Protein AF-A0A920IZQ0-F1 (afdb_monomer_lite)

pLDDT: mean 79.18, std 11.31, range [54.03, 96.88]

Radius of gyration: 30.55 Å; chains: 1; bounding box: 68×30×82 Å

Structure (mmCIF, N/CA/C/O backbone):
data_AF-A0A920IZQ0-F1
#
_entry.id   AF-A0A920IZQ0-F1
#
loop_
_atom_site.group_PDB
_atom_site.id
_atom_site.type_symbol
_atom_site.label_atom_id
_atom_site.label_alt_id
_atom_site.label_comp_id
_atom_site.label_asym_id
_atom_site.label_entity_id
_atom_site.label_seq_id
_atom_site.pdbx_PDB_ins_code
_atom_site.Cartn_x
_atom_site.Cartn_y
_atom_site.Cartn_z
_atom_site.occupancy
_atom_site.B_iso_or_equiv
_atom_site.auth_seq_id
_atom_site.auth_comp_id
_atom_site.auth_asym_id
_atom_site.auth_atom_id
_atom_site.pdbx_PDB_model_num
ATOM 1 N N . MET A 1 1 ? 27.725 -23.905 -4.638 1.00 55.12 1 MET A N 1
ATOM 2 C CA . MET A 1 1 ? 26.638 -22.924 -4.401 1.00 55.12 1 MET A CA 1
ATOM 3 C C . MET A 1 1 ? 26.984 -21.560 -5.031 1.00 55.12 1 MET A C 1
ATOM 5 O O . MET A 1 1 ? 27.036 -20.562 -4.333 1.00 55.12 1 MET A O 1
ATOM 9 N N . LYS A 1 2 ? 27.255 -21.494 -6.350 1.00 59.25 2 LYS A N 1
ATOM 10 C CA . LYS A 1 2 ? 27.690 -20.259 -7.054 1.00 59.25 2 LYS A CA 1
ATOM 11 C C . LYS A 1 2 ? 26.592 -19.624 -7.927 1.00 59.25 2 LYS A C 1
ATOM 13 O O . LYS A 1 2 ? 26.877 -18.789 -8.776 1.00 59.25 2 LYS A O 1
ATOM 18 N N . ASN A 1 3 ? 25.334 -20.013 -7.724 1.00 65.00 3 ASN A N 1
ATOM 19 C CA . ASN A 1 3 ? 24.295 -19.749 -8.719 1.00 65.00 3 ASN A CA 1
ATOM 20 C C . ASN A 1 3 ? 23.363 -18.588 -8.369 1.00 65.00 3 ASN A C 1
ATOM 22 O O . ASN A 1 3 ? 22.635 -18.171 -9.248 1.00 65.00 3 ASN A O 1
ATOM 26 N N . PHE A 1 4 ? 23.369 -18.036 -7.150 1.00 67.44 4 PHE A N 1
ATOM 27 C CA . PHE A 1 4 ? 22.435 -16.949 -6.810 1.00 67.44 4 PHE A CA 1
ATOM 28 C C . PHE A 1 4 ? 22.963 -15.563 -7.213 1.00 67.44 4 PHE A C 1
ATOM 30 O O . PHE A 1 4 ? 22.234 -14.740 -7.758 1.00 67.44 4 PHE A O 1
ATOM 37 N N . MET A 1 5 ? 24.268 -15.334 -7.040 1.00 70.00 5 MET A N 1
ATOM 38 C CA . MET A 1 5 ? 24.903 -14.041 -7.324 1.00 70.00 5 MET A CA 1
ATOM 39 C C . MET A 1 5 ? 24.869 -13.671 -8.818 1.00 70.00 5 MET A C 1
ATOM 41 O O . MET A 1 5 ? 24.813 -12.498 -9.170 1.00 70.00 5 MET A O 1
ATOM 45 N N . SER A 1 6 ? 24.847 -14.667 -9.711 1.00 74.44 6 SER A N 1
ATOM 46 C CA . SER A 1 6 ? 24.734 -14.463 -11.161 1.00 74.44 6 SER A CA 1
ATOM 47 C C . SER A 1 6 ? 23.289 -14.327 -11.658 1.00 74.44 6 SER A C 1
ATOM 49 O O . SER A 1 6 ? 23.079 -13.953 -12.815 1.00 74.44 6 SER A O 1
ATOM 51 N N . LEU A 1 7 ? 22.288 -14.601 -10.810 1.00 78.19 7 LEU A N 1
ATOM 52 C CA . LEU A 1 7 ? 20.875 -14.428 -11.162 1.00 78.19 7 LEU A CA 1
ATOM 53 C C . LEU A 1 7 ? 20.449 -12.973 -11.077 1.00 78.19 7 LEU A C 1
ATOM 55 O O . LEU A 1 7 ? 19.687 -12.538 -11.929 1.00 78.19 7 LEU A O 1
ATOM 59 N N . ILE A 1 8 ? 20.979 -12.217 -10.117 1.00 81.88 8 ILE A N 1
ATOM 60 C CA . ILE A 1 8 ? 20.657 -10.797 -9.938 1.00 81.88 8 ILE A CA 1
ATOM 61 C C . ILE A 1 8 ? 20.860 -10.015 -11.253 1.00 81.88 8 ILE A C 1
ATOM 63 O O . ILE A 1 8 ? 19.869 -9.536 -11.807 1.00 81.88 8 ILE A O 1
ATOM 67 N N . PRO A 1 9 ? 22.070 -9.954 -11.848 1.00 84.12 9 PRO A N 1
ATOM 68 C CA . PRO A 1 9 ? 22.277 -9.222 -13.101 1.00 84.12 9 PRO A CA 1
ATOM 69 C C . PRO A 1 9 ? 21.488 -9.818 -14.275 1.00 84.12 9 PRO A C 1
ATOM 71 O O . PRO A 1 9 ? 21.066 -9.094 -15.174 1.00 84.12 9 PRO A O 1
ATOM 74 N N . ARG A 1 10 ? 21.232 -11.132 -14.257 1.00 84.12 10 ARG A N 1
ATOM 75 C CA . ARG A 1 10 ? 20.441 -11.813 -15.285 1.00 84.12 10 ARG A CA 1
ATOM 76 C C . ARG A 1 10 ? 18.971 -11.387 -15.239 1.00 84.12 10 ARG A C 1
ATOM 78 O O . ARG A 1 10 ? 18.403 -11.116 -16.291 1.00 84.12 10 ARG A O 1
ATOM 85 N N . ILE A 1 11 ? 18.371 -11.288 -14.054 1.00 86.12 11 ILE A N 1
ATOM 86 C CA . ILE A 1 11 ? 16.987 -10.834 -13.862 1.00 86.12 11 ILE A CA 1
ATOM 87 C C . ILE A 1 11 ? 16.852 -9.381 -14.313 1.00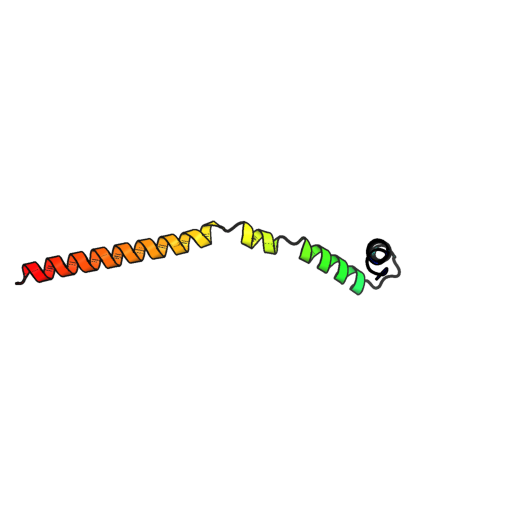 86.12 11 ILE A C 1
ATOM 89 O O . ILE A 1 11 ? 15.954 -9.084 -15.096 1.00 86.12 11 ILE A O 1
ATOM 93 N N . PHE A 1 12 ? 17.776 -8.499 -13.916 1.00 86.31 12 PHE A N 1
ATOM 94 C CA . PHE A 1 12 ? 17.781 -7.109 -14.387 1.00 86.31 12 PHE A CA 1
ATOM 95 C C . PHE A 1 12 ? 17.888 -7.016 -15.912 1.00 86.31 12 PHE A C 1
ATOM 97 O O . PHE A 1 12 ? 17.133 -6.275 -16.537 1.00 86.31 12 PHE A O 1
ATOM 104 N N . PHE A 1 13 ? 18.760 -7.816 -16.531 1.00 87.06 13 PHE A N 1
ATOM 105 C CA . PHE A 1 13 ? 18.878 -7.870 -17.987 1.00 87.06 13 PHE A CA 1
ATOM 106 C C . PHE A 1 13 ? 17.598 -8.385 -18.666 1.00 87.06 13 PHE A C 1
ATOM 108 O O . PHE A 1 13 ? 17.177 -7.837 -19.685 1.00 87.06 13 PHE A O 1
ATOM 115 N N . PHE A 1 14 ? 16.944 -9.404 -18.100 1.00 85.31 14 PHE A N 1
ATOM 116 C CA . PHE A 1 14 ? 15.659 -9.897 -18.604 1.00 85.31 14 PHE A CA 1
ATOM 117 C C . PHE A 1 14 ? 14.551 -8.849 -18.479 1.00 85.31 14 PHE A C 1
ATOM 119 O O . PHE A 1 14 ? 13.835 -8.624 -19.453 1.00 85.31 14 PHE A O 1
ATOM 126 N N . LEU A 1 15 ? 14.439 -8.177 -17.331 1.00 86.06 15 LEU A N 1
ATOM 127 C CA . LEU A 1 15 ? 13.474 -7.097 -17.119 1.00 86.06 15 LEU A CA 1
ATOM 128 C C . LEU A 1 15 ? 13.712 -5.943 -18.094 1.00 86.06 15 LEU A C 1
ATOM 130 O O . LEU A 1 15 ? 12.764 -5.474 -18.716 1.00 86.06 15 LEU A O 1
ATOM 134 N N . TYR A 1 16 ? 14.970 -5.546 -18.300 1.00 86.00 16 TYR A N 1
ATOM 135 C CA . TYR A 1 16 ? 15.333 -4.525 -19.280 1.00 86.00 16 TYR A CA 1
ATOM 136 C C . TYR A 1 16 ? 14.950 -4.935 -20.708 1.00 86.00 16 TYR A C 1
ATOM 138 O O . TYR A 1 16 ? 14.354 -4.145 -21.436 1.00 86.00 16 TYR A O 1
ATOM 146 N N . LYS A 1 17 ? 15.221 -6.185 -21.109 1.00 84.88 17 LYS A N 1
ATOM 147 C CA . LYS A 1 17 ? 14.814 -6.695 -22.427 1.00 84.88 17 LYS A CA 1
ATOM 148 C C . LYS A 1 17 ? 13.300 -6.710 -22.606 1.00 84.88 17 LYS A C 1
ATOM 150 O O . LYS A 1 17 ? 12.825 -6.345 -23.676 1.00 84.88 17 LYS A O 1
ATOM 155 N N . ILE A 1 18 ? 12.553 -7.132 -21.586 1.00 80.94 18 ILE A N 1
ATOM 156 C CA . ILE A 1 18 ? 11.086 -7.127 -21.607 1.00 80.94 18 ILE A CA 1
ATOM 157 C C . ILE A 1 18 ? 10.581 -5.690 -21.732 1.00 80.94 18 ILE A C 1
ATOM 159 O O . ILE A 1 18 ? 9.768 -5.411 -22.607 1.00 80.94 18 ILE A O 1
ATOM 163 N N . PHE A 1 19 ? 11.115 -4.776 -20.920 1.00 82.12 19 PHE A N 1
ATOM 164 C CA . PHE A 1 19 ? 10.757 -3.363 -20.951 1.00 82.12 19 PHE A CA 1
ATOM 165 C C . PHE A 1 19 ? 11.039 -2.736 -22.320 1.00 82.12 19 PHE A C 1
ATOM 167 O O . PHE A 1 19 ? 10.149 -2.131 -22.907 1.00 82.12 19 PHE A O 1
ATOM 174 N N . MET A 1 20 ? 12.230 -2.958 -22.881 1.00 82.00 20 MET A N 1
ATOM 175 C CA . MET A 1 20 ? 12.584 -2.488 -24.222 1.00 82.00 20 MET A CA 1
ATOM 176 C C . MET A 1 20 ? 11.657 -3.081 -25.289 1.00 82.00 20 MET A C 1
ATOM 178 O O . MET A 1 20 ? 11.232 -2.387 -26.210 1.00 82.00 20 MET A O 1
ATOM 182 N N . SER A 1 21 ? 11.278 -4.350 -25.135 1.00 78.38 21 SER A N 1
ATOM 183 C CA . SER A 1 21 ? 10.362 -5.008 -26.058 1.00 78.38 21 SER A CA 1
ATOM 184 C C . SER A 1 21 ? 8.958 -4.397 -26.055 1.00 78.38 21 SER A C 1
ATOM 186 O O . SER A 1 21 ? 8.283 -4.484 -27.075 1.00 78.38 21 SER A O 1
ATOM 188 N N . LEU A 1 22 ? 8.507 -3.746 -24.976 1.00 75.25 22 LEU A N 1
ATOM 189 C CA . LEU A 1 22 ? 7.215 -3.039 -24.962 1.00 75.25 22 LEU A CA 1
ATOM 190 C C . LEU A 1 22 ? 7.183 -1.847 -25.931 1.00 75.25 22 LEU A C 1
ATOM 192 O O . LEU A 1 22 ? 6.110 -1.487 -26.431 1.00 75.25 22 LEU A O 1
ATOM 196 N N . PHE A 1 23 ? 8.346 -1.270 -26.236 1.00 79.62 23 PHE A N 1
ATOM 197 C CA . PHE A 1 23 ? 8.498 -0.206 -27.227 1.00 79.62 23 PHE A CA 1
ATOM 198 C C . PHE A 1 23 ? 8.666 -0.738 -28.657 1.00 79.62 23 PHE A C 1
ATOM 200 O O . PHE A 1 23 ? 8.603 0.048 -29.599 1.00 79.62 23 PHE A O 1
ATOM 207 N N . ASP A 1 24 ? 8.806 -2.056 -28.847 1.00 80.50 24 ASP A N 1
ATOM 208 C CA . ASP A 1 24 ? 8.868 -2.666 -30.176 1.00 80.50 24 ASP A CA 1
ATOM 209 C C . ASP A 1 24 ? 7.478 -2.612 -30.860 1.00 80.50 24 ASP A C 1
ATOM 211 O O . ASP A 1 24 ? 6.479 -3.076 -30.286 1.00 80.50 24 ASP A O 1
ATOM 215 N N . PRO A 1 25 ? 7.362 -2.054 -32.082 1.00 75.00 25 PRO A N 1
ATOM 216 C CA . PRO A 1 25 ? 6.117 -2.044 -32.855 1.00 75.00 25 PRO A CA 1
ATOM 217 C C . PRO A 1 25 ? 5.606 -3.439 -33.241 1.00 75.00 25 PRO A C 1
ATOM 219 O O . PRO A 1 25 ? 4.424 -3.590 -33.540 1.00 75.00 25 PRO A O 1
ATOM 222 N N . ARG A 1 26 ? 6.478 -4.457 -33.249 1.00 81.94 26 ARG A N 1
ATOM 223 C CA . ARG A 1 26 ? 6.144 -5.837 -33.637 1.00 81.94 26 ARG A CA 1
ATOM 224 C C . ARG A 1 26 ? 5.484 -6.638 -32.512 1.00 81.94 26 ARG A C 1
ATOM 226 O O . ARG A 1 26 ? 5.014 -7.749 -32.753 1.00 81.94 26 ARG A O 1
ATOM 233 N N . MET A 1 27 ? 5.448 -6.104 -31.289 1.00 80.25 27 MET A N 1
ATOM 234 C CA . MET A 1 27 ? 4.809 -6.769 -30.155 1.00 80.25 27 MET A CA 1
ATOM 235 C C . MET A 1 27 ? 3.279 -6.751 -30.282 1.00 80.25 27 MET A C 1
ATOM 237 O O . MET A 1 27 ? 2.702 -5.682 -30.502 1.00 80.25 27 MET A O 1
ATOM 241 N N . PRO A 1 28 ? 2.589 -7.890 -30.068 1.00 83.25 28 PRO A N 1
ATOM 242 C CA . PRO A 1 28 ? 1.133 -7.928 -30.081 1.00 83.25 28 PRO A CA 1
ATOM 243 C C . PRO A 1 28 ? 0.536 -6.930 -29.083 1.00 83.25 28 PRO A C 1
ATOM 245 O O . PRO A 1 28 ? 0.871 -6.941 -27.896 1.00 83.25 28 PRO A O 1
ATOM 248 N N . THR A 1 29 ? -0.416 -6.113 -29.535 1.00 82.69 29 THR A N 1
ATOM 249 C CA . THR A 1 29 ? -1.056 -5.066 -28.719 1.00 82.69 29 THR A CA 1
ATOM 250 C C . THR A 1 29 ? -1.658 -5.609 -27.422 1.00 82.69 29 THR A C 1
ATOM 252 O O . THR A 1 29 ? -1.620 -4.934 -26.398 1.00 82.69 29 THR A O 1
ATOM 255 N N . LYS A 1 30 ? -2.144 -6.860 -27.429 1.00 85.31 30 LYS A N 1
ATOM 256 C CA . LYS A 1 30 ? -2.660 -7.548 -26.233 1.00 85.31 30 LYS A CA 1
ATOM 257 C C . LYS A 1 30 ? -1.605 -7.680 -25.130 1.00 85.31 30 LYS A C 1
ATOM 259 O O . LYS A 1 30 ? -1.910 -7.447 -23.968 1.00 85.31 30 LYS A O 1
ATOM 264 N N . VAL A 1 31 ? -0.368 -8.019 -25.497 1.00 83.31 31 VAL A N 1
ATOM 265 C CA . VAL A 1 31 ? 0.748 -8.168 -24.549 1.00 83.31 31 VAL A CA 1
ATOM 266 C C . VAL A 1 31 ? 1.147 -6.802 -23.999 1.00 83.31 31 VAL A C 1
ATOM 268 O O . VAL A 1 31 ? 1.315 -6.650 -22.793 1.00 83.31 31 VAL A O 1
ATOM 271 N N . LYS A 1 32 ? 1.217 -5.784 -24.865 1.00 81.69 32 LYS A N 1
ATOM 272 C CA . LYS A 1 32 ? 1.499 -4.401 -24.458 1.00 81.69 32 LYS A CA 1
ATOM 273 C C . LYS A 1 32 ? 0.455 -3.881 -23.466 1.00 81.69 32 LYS A C 1
ATOM 275 O O . LYS A 1 32 ? 0.818 -3.339 -22.427 1.00 81.69 32 LYS A O 1
ATOM 280 N N . LEU A 1 33 ? -0.826 -4.109 -23.758 1.00 86.44 33 LEU A N 1
ATOM 281 C CA . LEU A 1 33 ? -1.929 -3.720 -22.884 1.00 86.44 33 LEU A CA 1
ATOM 282 C C . LEU A 1 33 ? -1.873 -4.453 -21.543 1.00 86.44 33 LEU A C 1
ATOM 284 O O . LEU A 1 33 ? -2.035 -3.816 -20.511 1.00 86.44 33 LEU A O 1
ATOM 288 N N . PHE A 1 34 ? -1.590 -5.758 -21.545 1.00 86.25 34 PHE A N 1
ATOM 289 C CA . PHE A 1 34 ? -1.431 -6.531 -20.314 1.00 86.25 34 PHE A CA 1
ATOM 290 C C . PHE A 1 34 ? -0.319 -5.965 -19.423 1.00 86.25 34 PHE A C 1
ATOM 292 O O . PHE A 1 34 ? -0.544 -5.743 -18.240 1.00 86.25 34 PHE A O 1
ATOM 299 N N . PHE A 1 35 ? 0.856 -5.658 -19.981 1.00 84.12 35 PHE A N 1
ATOM 300 C CA . PHE A 1 35 ? 1.94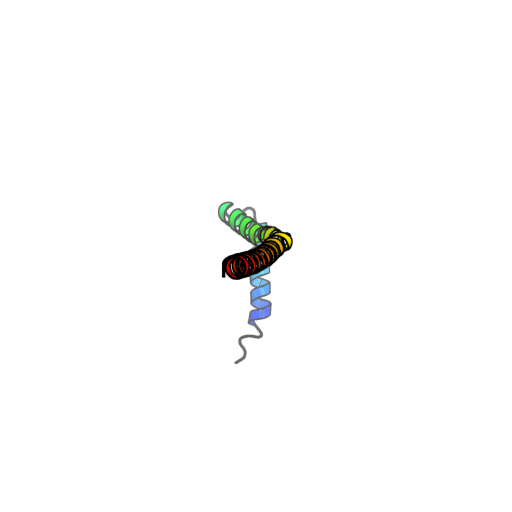9 -5.052 -19.212 1.00 84.12 35 PHE A CA 1
ATOM 301 C C . PHE A 1 35 ? 1.601 -3.662 -18.676 1.00 84.12 35 PHE A C 1
ATOM 303 O O . PHE A 1 35 ? 1.880 -3.377 -17.514 1.00 84.12 35 PHE A O 1
ATOM 310 N N . ILE A 1 36 ? 0.972 -2.813 -19.493 1.00 83.81 36 ILE A N 1
ATOM 311 C CA . ILE A 1 36 ? 0.517 -1.487 -19.059 1.00 83.81 36 ILE A CA 1
ATOM 312 C C . ILE A 1 36 ? -0.512 -1.619 -17.935 1.00 83.81 36 ILE A C 1
ATOM 314 O O . ILE A 1 36 ? -0.397 -0.914 -16.942 1.00 83.81 36 ILE A O 1
ATOM 318 N N . LEU A 1 37 ? -1.475 -2.538 -18.052 1.00 85.94 37 LEU A N 1
ATOM 319 C CA . LEU A 1 37 ? -2.466 -2.809 -17.011 1.00 85.94 37 LEU A CA 1
ATOM 320 C C . LEU A 1 37 ? -1.825 -3.350 -15.734 1.00 85.94 37 LEU A C 1
ATOM 322 O O . LEU A 1 37 ? -2.238 -2.951 -14.656 1.00 85.94 37 LEU A O 1
ATOM 326 N N . SER A 1 38 ? -0.809 -4.208 -15.833 1.00 82.88 38 SER A N 1
ATOM 327 C CA . SER A 1 38 ? -0.076 -4.708 -14.667 1.00 82.88 38 SER A CA 1
ATOM 328 C C . SER A 1 38 ? 0.703 -3.600 -13.958 1.00 82.88 38 SER A C 1
ATOM 330 O O . SER A 1 38 ? 0.654 -3.511 -12.735 1.00 82.88 38 SER A O 1
ATOM 332 N N . ILE A 1 39 ? 1.391 -2.727 -14.706 1.00 82.88 39 ILE A N 1
ATOM 333 C CA . ILE A 1 39 ? 2.059 -1.546 -14.134 1.00 82.88 39 ILE A CA 1
ATOM 334 C C . ILE A 1 39 ? 1.016 -0.627 -13.507 1.00 82.88 39 ILE A C 1
ATOM 336 O O . ILE A 1 39 ? 1.188 -0.199 -12.370 1.00 82.88 39 ILE A O 1
ATOM 340 N N . LEU A 1 40 ? -0.074 -0.362 -14.232 1.00 84.69 40 LEU A N 1
ATOM 341 C CA . LEU A 1 40 ? -1.157 0.469 -13.748 1.00 84.69 40 LEU A CA 1
ATOM 342 C C . LEU A 1 40 ? -1.715 -0.116 -12.462 1.00 84.69 40 LEU A C 1
ATOM 344 O O . LEU A 1 40 ? -1.794 0.639 -11.524 1.00 84.69 40 LEU A O 1
ATOM 348 N N . TYR A 1 41 ? -1.999 -1.418 -12.379 1.00 78.25 41 TYR A N 1
ATOM 349 C CA . TYR A 1 41 ? -2.482 -2.099 -11.174 1.00 78.25 41 TYR A CA 1
ATOM 350 C C . TYR A 1 41 ? -1.535 -1.933 -9.982 1.00 78.25 41 TYR A C 1
ATOM 352 O O . TYR A 1 41 ? -1.991 -1.579 -8.902 1.00 78.25 41 TYR A O 1
ATOM 360 N N . VAL A 1 42 ? -0.227 -2.139 -10.177 1.00 79.12 42 VAL A N 1
ATOM 361 C CA . VAL A 1 42 ? 0.781 -1.967 -9.112 1.00 79.12 42 VAL A CA 1
ATOM 362 C C . VAL A 1 42 ? 0.861 -0.514 -8.638 1.00 79.12 42 VAL A C 1
ATOM 364 O O . VAL A 1 42 ? 1.089 -0.259 -7.462 1.00 79.12 42 VAL A O 1
ATOM 367 N N . VAL A 1 43 ? 0.684 0.441 -9.550 1.00 75.50 43 VAL A N 1
ATOM 368 C CA . VAL A 1 43 ? 0.727 1.880 -9.255 1.00 75.50 43 VAL A CA 1
ATOM 369 C C . VAL A 1 43 ? -0.669 2.425 -8.902 1.00 75.50 43 VAL A C 1
ATOM 371 O O . VAL A 1 43 ? -0.795 3.574 -8.480 1.00 75.50 43 VAL A O 1
ATOM 374 N N . PHE A 1 44 ? -1.737 1.637 -9.075 1.00 76.38 44 PHE A N 1
ATOM 375 C CA . PHE A 1 44 ? -3.103 2.140 -9.021 1.00 76.38 44 PHE A CA 1
ATOM 376 C C . PHE A 1 44 ? -3.462 2.442 -7.567 1.00 76.38 44 PHE A C 1
ATOM 378 O O . PHE A 1 44 ? -3.328 1.573 -6.705 1.00 76.38 44 PHE A O 1
ATOM 385 N N . PRO A 1 45 ? -4.016 3.628 -7.279 1.00 63.38 45 PRO A N 1
ATOM 386 C CA . PRO A 1 45 ? -4.310 4.086 -5.925 1.00 63.38 45 PRO A CA 1
ATOM 387 C C . PRO A 1 45 ? -5.469 3.345 -5.223 1.00 63.38 45 PRO A C 1
ATOM 389 O O . PRO A 1 45 ? -5.997 3.859 -4.243 1.00 63.38 45 PRO A O 1
ATOM 392 N N . PHE A 1 46 ? -5.890 2.152 -5.664 1.00 63.34 46 PHE A N 1
ATOM 393 C CA . PHE A 1 46 ? -6.899 1.366 -4.931 1.00 63.34 46 PHE A CA 1
ATOM 394 C C . PHE A 1 46 ? -6.383 0.925 -3.555 1.00 63.34 46 PHE A C 1
ATOM 396 O O . PHE A 1 46 ? -7.176 0.888 -2.616 1.00 63.34 46 PHE A O 1
ATOM 403 N N . ASP A 1 47 ? -5.076 0.678 -3.410 1.00 61.12 47 ASP A N 1
ATOM 404 C CA . ASP A 1 47 ? -4.463 0.508 -2.084 1.00 61.12 47 ASP A CA 1
ATOM 405 C C . ASP A 1 47 ? -4.450 1.833 -1.295 1.00 61.12 47 ASP A C 1
ATOM 407 O O . ASP A 1 47 ? -4.765 1.848 -0.109 1.00 61.12 47 ASP A O 1
ATOM 411 N N . ILE A 1 48 ? -4.257 2.977 -1.962 1.00 57.31 48 ILE A N 1
ATOM 412 C CA . ILE A 1 48 ? -4.261 4.307 -1.325 1.00 57.31 48 ILE A CA 1
ATOM 413 C C . ILE A 1 48 ? -5.655 4.689 -0.788 1.00 57.31 48 ILE A C 1
ATOM 415 O O . ILE A 1 48 ? -5.759 5.339 0.248 1.00 57.31 48 ILE A O 1
ATOM 419 N N . ILE A 1 49 ? -6.747 4.271 -1.443 1.00 64.50 49 ILE A N 1
ATOM 420 C CA . ILE A 1 49 ? -8.115 4.496 -0.935 1.00 64.50 49 ILE A CA 1
ATOM 421 C C . ILE A 1 49 ? -8.308 3.809 0.425 1.00 64.50 49 ILE A C 1
ATOM 423 O O . ILE A 1 49 ? -8.965 4.376 1.297 1.00 64.50 49 ILE A O 1
ATOM 427 N N . ARG A 1 50 ? -7.729 2.616 0.630 1.00 60.22 50 ARG A N 1
ATOM 428 C CA . ARG A 1 50 ? -7.760 1.936 1.935 1.00 60.22 50 ARG A CA 1
ATOM 429 C C . ARG A 1 50 ? -6.895 2.663 2.967 1.00 60.22 50 ARG A C 1
ATOM 431 O O . ARG A 1 50 ? -7.332 2.796 4.105 1.00 60.22 50 ARG A O 1
ATOM 438 N N . ASP A 1 51 ? -5.751 3.208 2.557 1.00 62.50 51 ASP A N 1
ATOM 439 C CA . ASP A 1 51 ? -4.853 3.964 3.444 1.00 62.50 51 ASP A CA 1
ATOM 440 C C . ASP A 1 51 ? -5.401 5.352 3.850 1.00 62.50 51 ASP A C 1
ATOM 442 O O . ASP A 1 51 ? -5.071 5.861 4.922 1.00 62.50 51 ASP A O 1
ATOM 446 N N . ILE A 1 52 ? -6.267 5.974 3.036 1.00 60.91 52 ILE A N 1
ATOM 447 C CA . ILE A 1 52 ? -6.835 7.319 3.282 1.00 60.91 52 ILE A CA 1
ATOM 448 C C . ILE A 1 52 ? -8.081 7.300 4.175 1.00 60.91 52 ILE A C 1
ATOM 450 O O . ILE A 1 52 ? -8.506 8.360 4.639 1.00 60.91 52 ILE A O 1
ATOM 454 N N . ILE A 1 53 ? -8.656 6.136 4.494 1.00 68.19 53 ILE A N 1
ATOM 455 C CA . ILE A 1 53 ? -9.838 6.059 5.364 1.00 68.19 53 ILE A CA 1
ATOM 456 C C . ILE A 1 53 ? -9.502 5.495 6.766 1.00 68.19 53 ILE A C 1
ATOM 458 O O . ILE A 1 53 ? -10.079 4.494 7.187 1.00 68.19 53 ILE A O 1
ATOM 462 N N . PRO A 1 54 ? -8.627 6.146 7.563 1.00 62.19 54 PRO A N 1
ATOM 463 C CA . PRO A 1 54 ? -8.437 5.787 8.966 1.00 62.19 54 PRO A CA 1
ATOM 464 C C . PRO A 1 54 ? -9.657 6.160 9.831 1.00 62.19 54 PRO A C 1
ATOM 466 O O . PRO A 1 54 ? -9.861 5.587 10.897 1.00 62.19 54 PRO A O 1
ATOM 469 N N . ILE A 1 55 ? -10.510 7.084 9.367 1.00 65.62 55 ILE A N 1
ATOM 470 C CA . ILE A 1 55 ? -11.666 7.601 10.122 1.00 65.62 55 ILE A CA 1
ATOM 471 C C . ILE A 1 55 ? -12.788 6.559 10.242 1.00 65.62 55 ILE A C 1
ATOM 473 O O . ILE A 1 55 ? -13.424 6.483 11.289 1.00 65.62 55 ILE A O 1
ATOM 477 N N . LEU A 1 56 ? -13.025 5.720 9.222 1.00 68.25 56 LEU A N 1
ATOM 478 C CA . LEU A 1 56 ? -14.055 4.672 9.331 1.00 68.25 56 LEU A CA 1
ATOM 479 C C . LEU A 1 56 ? -13.694 3.621 10.387 1.00 68.25 56 LEU A C 1
ATOM 481 O O . LEU A 1 56 ? -14.595 3.119 11.048 1.00 68.25 56 LEU A O 1
ATOM 485 N N . GLY A 1 57 ? -12.400 3.337 10.583 1.00 67.81 57 GLY A N 1
ATOM 486 C CA . GLY A 1 57 ? -11.944 2.443 11.652 1.00 67.81 57 GLY A CA 1
ATOM 487 C C . GLY A 1 57 ? -12.250 2.995 13.049 1.00 67.81 57 GLY A C 1
ATOM 488 O O . GLY A 1 57 ? -12.747 2.271 13.899 1.00 67.81 57 GLY A O 1
ATOM 489 N N . GLN A 1 58 ? -12.048 4.299 13.266 1.00 77.50 58 GLN A N 1
ATOM 490 C CA . GLN A 1 58 ? -12.294 4.948 14.565 1.00 77.50 58 GLN A CA 1
ATOM 491 C C . GLN A 1 58 ? -13.783 5.123 14.898 1.00 77.50 58 GLN A C 1
ATOM 493 O O . GLN A 1 58 ? -14.157 5.190 16.071 1.00 77.50 58 GLN A O 1
ATOM 498 N N . LEU A 1 59 ? -14.646 5.228 13.882 1.00 83.75 59 LEU A N 1
ATOM 499 C CA . LEU A 1 59 ? -16.090 5.342 14.095 1.00 83.75 59 LEU A CA 1
ATOM 500 C C . LEU A 1 59 ? -16.684 4.064 14.703 1.00 83.75 59 LEU A C 1
ATOM 502 O O . LEU A 1 59 ? -17.587 4.171 15.532 1.00 83.75 59 LEU A O 1
ATOM 506 N N . ASP A 1 60 ? -16.169 2.887 14.339 1.00 81.94 60 ASP A N 1
ATOM 507 C CA . ASP A 1 60 ? -16.611 1.612 14.920 1.00 81.94 60 ASP A CA 1
ATOM 508 C C . ASP A 1 60 ? -16.250 1.525 16.414 1.00 81.94 60 ASP A C 1
ATOM 510 O O . ASP A 1 60 ? -17.113 1.265 17.256 1.00 81.94 60 ASP A O 1
ATOM 514 N N . ASP A 1 61 ? -15.015 1.895 16.773 1.00 85.12 61 ASP A N 1
ATOM 515 C CA . ASP A 1 61 ? -14.561 1.950 18.170 1.00 85.12 61 ASP A CA 1
ATOM 516 C C . ASP A 1 61 ? -15.416 2.907 19.028 1.00 85.12 61 ASP A C 1
ATOM 518 O O . ASP A 1 61 ? -15.796 2.587 20.162 1.00 85.12 61 ASP A O 1
ATOM 522 N N . LEU A 1 62 ? -15.773 4.081 18.488 1.00 92.31 62 LEU A N 1
ATOM 523 C CA . LEU A 1 62 ? -16.616 5.066 19.177 1.00 92.31 62 LEU A CA 1
ATOM 524 C C . LEU A 1 62 ? -18.035 4.531 19.433 1.0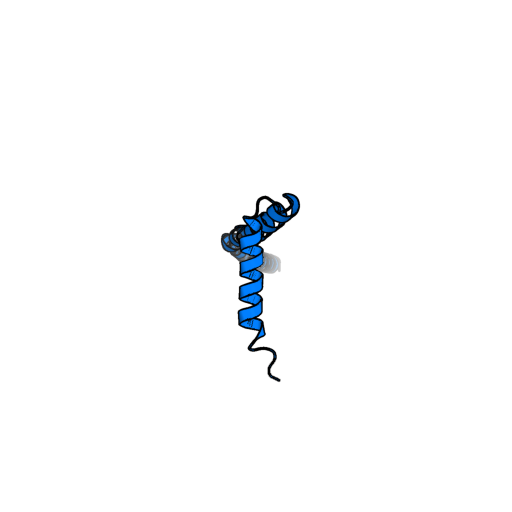0 92.31 62 LEU A C 1
ATOM 526 O O . LEU A 1 62 ? -18.604 4.762 20.507 1.00 92.31 62 LEU A O 1
ATOM 530 N N . LEU A 1 63 ? -18.608 3.811 18.464 1.00 92.88 63 LEU A N 1
ATOM 531 C CA . LEU A 1 63 ? -19.935 3.208 18.593 1.00 92.88 63 LEU A CA 1
ATOM 532 C C . LEU A 1 63 ? -19.965 2.153 19.702 1.00 92.88 63 LEU A C 1
ATOM 534 O O . LEU A 1 63 ? -20.901 2.147 20.508 1.00 92.88 63 LEU A O 1
ATOM 538 N N . VAL A 1 64 ? -18.931 1.314 19.803 1.00 93.44 64 VAL A N 1
ATOM 539 C CA . VAL A 1 64 ? -18.813 0.304 20.868 1.00 93.44 64 VAL A CA 1
ATOM 540 C C . VAL A 1 64 ? -18.784 0.962 22.252 1.00 93.44 64 VAL A C 1
ATOM 542 O O . VAL A 1 64 ? -19.518 0.540 23.153 1.00 93.44 64 VAL A O 1
ATOM 545 N N . ILE A 1 65 ? -18.003 2.035 22.425 1.00 94.88 65 ILE A N 1
ATOM 546 C CA . ILE A 1 65 ? -17.929 2.779 23.695 1.00 94.88 65 ILE A CA 1
ATOM 547 C C . ILE A 1 65 ? -19.290 3.393 24.053 1.00 94.88 65 ILE A C 1
ATOM 549 O O . ILE A 1 65 ? -19.735 3.300 25.201 1.00 94.88 65 ILE A O 1
ATOM 553 N N . LEU A 1 66 ? -19.982 3.994 23.080 1.00 95.94 66 LEU A N 1
ATOM 554 C CA . LEU A 1 66 ? -21.286 4.616 23.307 1.00 95.94 66 LEU A CA 1
ATOM 555 C C . LEU A 1 66 ? -22.340 3.589 23.749 1.00 95.94 66 LEU A C 1
ATOM 557 O O . LEU A 1 66 ? -23.093 3.841 24.695 1.00 95.94 66 LEU A O 1
ATOM 561 N N . ILE A 1 67 ? -22.358 2.415 23.111 1.00 9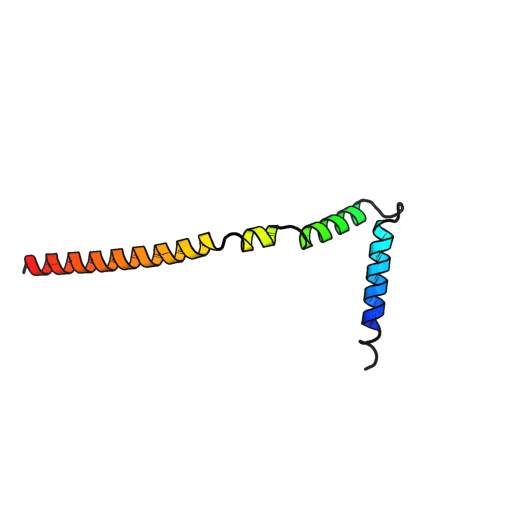6.50 67 ILE A N 1
ATOM 562 C CA . ILE A 1 67 ? -23.242 1.305 23.487 1.00 96.50 67 ILE A CA 1
ATOM 563 C C . ILE A 1 67 ? -22.926 0.827 24.909 1.00 96.50 67 ILE A C 1
ATOM 565 O O . ILE A 1 67 ? -23.849 0.641 25.703 1.00 96.50 67 ILE A O 1
ATOM 569 N N . ALA A 1 68 ? -21.648 0.684 25.271 1.00 96.12 68 ALA A N 1
ATOM 570 C CA . ALA A 1 68 ? -21.254 0.264 26.615 1.00 96.12 68 ALA A CA 1
ATOM 571 C C . ALA A 1 68 ? -21.757 1.236 27.700 1.00 96.12 68 ALA A C 1
ATOM 573 O O . ALA A 1 68 ? -22.321 0.806 28.711 1.00 96.12 68 ALA A O 1
ATOM 574 N N . ILE A 1 69 ? -21.633 2.548 27.467 1.00 96.88 69 ILE A N 1
ATOM 575 C CA . ILE A 1 69 ? -22.147 3.586 28.377 1.00 96.88 69 ILE A CA 1
ATOM 576 C C . ILE A 1 69 ? -23.674 3.513 28.484 1.00 96.88 69 ILE A C 1
ATOM 578 O O . ILE A 1 69 ? -24.224 3.641 29.583 1.00 96.88 69 ILE A O 1
ATOM 582 N N . LEU A 1 70 ? -24.368 3.299 27.363 1.00 96.75 70 LEU A N 1
ATOM 583 C CA . LEU A 1 70 ? -25.824 3.181 27.345 1.00 96.75 70 LEU A CA 1
ATOM 584 C C . LEU A 1 70 ? -26.292 1.972 28.163 1.00 96.75 70 LEU A C 1
ATOM 586 O O . LEU A 1 70 ? -27.193 2.106 28.991 1.00 96.75 70 LEU A O 1
ATOM 590 N N . VAL A 1 71 ? -25.645 0.818 27.981 1.00 96.12 71 VAL A N 1
ATOM 591 C CA . VAL A 1 71 ? -25.930 -0.402 28.747 1.00 96.12 71 VAL A CA 1
ATOM 592 C C . VAL A 1 71 ? -25.675 -0.174 30.236 1.00 96.12 71 VAL A C 1
ATOM 594 O O . VAL A 1 71 ? -26.526 -0.525 31.055 1.00 96.12 71 VAL A O 1
ATOM 597 N N . TYR A 1 72 ? -24.558 0.460 30.598 1.00 95.38 72 TYR A N 1
ATOM 598 C CA . TYR A 1 72 ? -24.243 0.781 31.990 1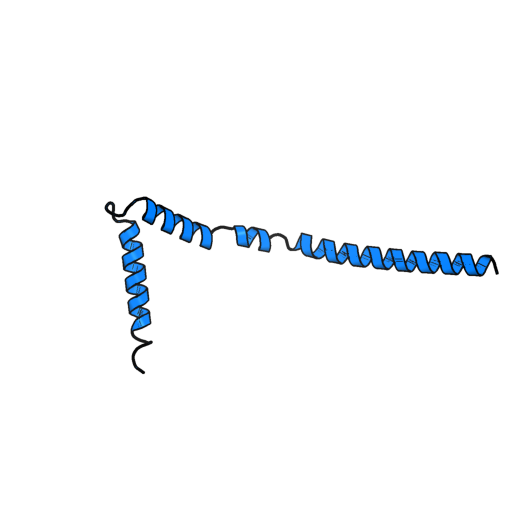.00 95.38 72 TYR A CA 1
ATOM 599 C C . TYR A 1 72 ? -25.311 1.685 32.627 1.00 95.38 72 TYR A C 1
ATOM 601 O O . TYR A 1 72 ? -25.871 1.349 33.673 1.00 95.38 72 TYR A O 1
ATOM 609 N N . LYS A 1 73 ? -25.669 2.794 31.965 1.00 93.44 73 LYS A N 1
ATOM 610 C CA . LYS A 1 73 ? -26.711 3.716 32.451 1.00 93.44 73 LYS A CA 1
ATOM 611 C C . LYS A 1 73 ? -28.073 3.039 32.561 1.00 93.44 73 LYS A C 1
ATOM 613 O O . LYS A 1 73 ? -28.817 3.305 33.504 1.00 93.44 73 LYS A O 1
ATOM 618 N N . PHE A 1 74 ? -28.403 2.157 31.621 1.00 94.00 74 PHE A N 1
ATOM 619 C CA . PHE A 1 74 ? -29.641 1.386 31.666 1.00 94.00 74 PHE A CA 1
ATOM 620 C C . PHE A 1 74 ? -29.685 0.449 32.883 1.00 94.00 74 PHE A C 1
ATOM 622 O O . PHE A 1 74 ? -30.710 0.371 33.566 1.00 94.00 74 PHE A O 1
ATOM 629 N N . GLN A 1 75 ? -28.570 -0.215 33.207 1.00 91.62 75 GLN A N 1
ATOM 630 C CA . GLN A 1 75 ? -28.469 -1.042 34.413 1.00 91.62 75 GLN A CA 1
ATOM 631 C C . GLN A 1 75 ? -28.612 -0.209 35.695 1.00 91.62 75 GLN A C 1
ATOM 633 O O . GLN A 1 75 ? -29.359 -0.598 36.596 1.00 91.62 75 GLN A O 1
ATOM 638 N N . GLU A 1 76 ? -27.962 0.954 35.763 1.00 88.50 76 GLU A N 1
ATOM 639 C CA . GLU A 1 76 ? -28.058 1.874 36.902 1.00 88.50 76 GLU A CA 1
ATOM 640 C C . GLU A 1 76 ? -29.501 2.370 37.112 1.00 88.50 76 GLU A C 1
ATOM 642 O O . GLU A 1 76 ? -30.034 2.322 38.225 1.00 88.50 76 GLU A O 1
ATOM 647 N N . PHE A 1 77 ? -30.177 2.764 36.027 1.00 90.25 77 PHE A N 1
ATOM 648 C CA . PHE A 1 77 ? -31.581 3.175 36.050 1.00 90.25 77 PHE A CA 1
ATOM 649 C C . PHE A 1 77 ? -32.503 2.061 36.563 1.00 90.25 77 PHE A C 1
ATOM 651 O O . PHE A 1 77 ? -33.375 2.320 37.401 1.00 90.25 77 PHE A O 1
ATOM 658 N N . LYS A 1 78 ? -32.296 0.821 36.093 1.00 86.88 78 LYS A N 1
ATOM 659 C CA . LYS A 1 78 ? -33.071 -0.352 36.517 1.00 86.88 78 LYS A CA 1
ATOM 660 C C . LYS A 1 78 ? -32.874 -0.645 38.005 1.00 86.88 78 LYS A C 1
ATOM 662 O O . LYS A 1 78 ? -33.861 -0.867 38.705 1.00 86.88 78 LYS A O 1
ATOM 667 N N . LYS A 1 79 ? -31.631 -0.587 38.497 1.00 82.31 79 LYS A N 1
ATOM 668 C CA . LYS A 1 79 ? -31.311 -0.787 39.919 1.00 82.31 79 LYS A CA 1
ATOM 669 C C . LYS A 1 79 ? -32.016 0.249 40.800 1.00 82.31 79 LYS A C 1
ATOM 671 O O . LYS A 1 79 ? -32.707 -0.120 41.745 1.00 82.31 79 LYS A O 1
ATOM 676 N N . LYS A 1 80 ? -31.938 1.529 40.420 1.00 78.12 80 LYS A N 1
ATOM 677 C CA . LYS A 1 80 ? -32.565 2.638 41.155 1.00 78.12 80 LYS A CA 1
ATOM 678 C C . LYS A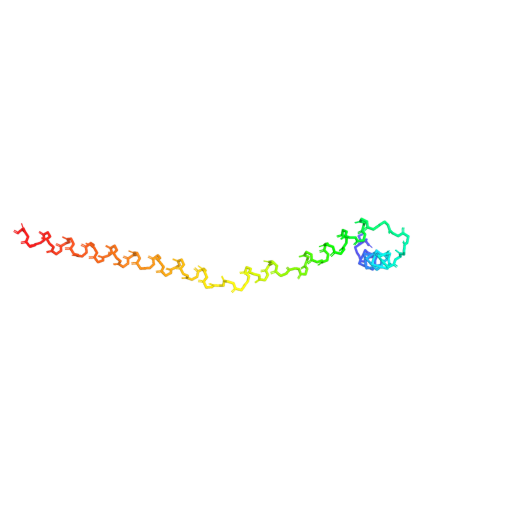 1 80 ? -34.094 2.539 41.212 1.00 78.12 80 LYS A C 1
ATOM 680 O O . LYS A 1 80 ? -34.696 2.944 42.201 1.00 78.12 80 LYS A O 1
ATOM 685 N N . HIS A 1 81 ? -34.733 2.007 40.167 1.00 74.81 81 HIS A N 1
ATOM 686 C CA . HIS A 1 81 ? -36.182 1.784 40.176 1.00 74.81 81 HIS A CA 1
ATOM 687 C C . HIS A 1 81 ? -36.572 0.574 41.023 1.00 74.81 81 HIS A C 1
ATOM 689 O O . HIS A 1 81 ? -37.541 0.663 41.765 1.00 74.81 81 HIS A O 1
ATOM 695 N N . GLN A 1 82 ? -35.814 -0.524 40.982 1.00 69.75 82 GLN A N 1
ATOM 696 C CA . GLN A 1 82 ? -36.107 -1.700 41.809 1.00 69.75 82 GLN A CA 1
ATOM 697 C C . GLN A 1 82 ? -35.953 -1.429 43.313 1.00 69.75 82 GLN A C 1
ATOM 699 O O . GLN A 1 82 ? -36.742 -1.948 44.095 1.00 69.75 82 GLN A O 1
ATOM 704 N N . GLU A 1 83 ? -35.002 -0.582 43.714 1.00 65.00 83 GLU A N 1
ATOM 705 C CA . GLU A 1 83 ? -34.838 -0.154 45.113 1.00 65.00 83 GLU A CA 1
ATOM 706 C C . GLU A 1 83 ? -35.968 0.766 45.600 1.00 65.00 83 GLU A C 1
ATOM 708 O O . GLU A 1 83 ? -36.242 0.807 46.791 1.00 65.00 83 GLU A O 1
ATOM 713 N N . LYS A 1 84 ? -36.654 1.486 44.702 1.00 60.31 84 LYS A N 1
ATOM 714 C CA . LYS A 1 84 ? -37.743 2.409 45.066 1.00 60.31 84 LYS A CA 1
ATOM 715 C C . LYS A 1 84 ? -39.098 1.712 45.278 1.00 60.31 84 LYS A C 1
ATOM 717 O O . LYS A 1 84 ? -40.006 2.318 45.838 1.00 60.31 84 LYS A O 1
ATOM 722 N N . PHE A 1 85 ? -39.242 0.471 44.812 1.00 60.09 85 PHE A N 1
ATOM 723 C CA . PHE A 1 85 ? -40.460 -0.343 44.951 1.00 60.09 85 PHE A CA 1
ATOM 724 C C . PHE A 1 85 ? -40.303 -1.502 45.954 1.00 60.09 85 PHE A C 1
ATOM 726 O O . PHE A 1 85 ? -41.144 -2.402 45.977 1.00 60.09 85 PHE A O 1
ATOM 733 N N . ARG A 1 86 ? -39.241 -1.491 46.767 1.00 54.03 86 ARG A N 1
ATOM 734 C CA . ARG A 1 86 ? -39.011 -2.412 47.887 1.00 54.03 86 ARG A CA 1
ATOM 735 C C . ARG A 1 86 ? -38.991 -1.627 49.192 1.00 54.03 86 ARG A C 1
ATOM 737 O O . ARG A 1 86 ? -39.443 -2.205 50.200 1.00 54.03 86 ARG A O 1
#

Foldseek 3Di:
DPPPVVVVVVVVVVVVVVVVCLVPPPDDVVVNVVVVVVVCVVVPCPVVVVVPPPPVVVVVVVVVVVVVVVVVVVVVVVVVVVVVVD

Secondary structure (DSSP, 8-state):
--SSTTHHHHHHHHHHHHHHHHT-TTS-HHHHHHHHHHHHHHH-THHHHHHT-HHHHHHHHHHHHHHHHHHHHHHHHHHHHHHHT-

Sequence (86 aa):
MKNFMSLIPRIFFFLYKIFMSLFDPRMPTKVKLFFILSILYVVFPFDIIRDIIPILGQLDDLLVILIAILVYKFQEFKKKHQEKFR